Protein AF-A0A7J9LWM5-F1 (afdb_monomer)

Nearest PDB structures (foldseek):
  8v7q-assembly1_C  TM=1.715E-01  e=1.987E+00  Shigella flexneri

Foldseek 3Di:
DDLCQQQFQLVCVVVPDDDPVVVVVQVVQQDLVQQFGDDPPDTPDDDQVRVCVVRVHNQPPPVLLRDDDPDDLLVLVCVLLVHDSVVVVVQWDDDVATKGFLVSLVVSLVVDDDQSVSLSVSQSSCQPPVRDNDVRIGHSSCSVRGCSVVSVPDDDDPPDDPVVVVVVVVVPDD

Organism: Gossypium schwendimanii (NCBI:txid34291)

Sequence (174 aa):
MHFRENFGDVAQLLFVESDDALLKAMVHCWDPTYRCFTFNEVDMVSTIEEYSALLHYDFRYLLRIYWKQNVDFRGPIANLMGLPIDTVKVRLKYKNGPCISWSDIRDAMGKATGDRHLALFAFIVYGLIVFPKALGYVSVELADFLPIEEFLNSEWPSNQSINEWVQNLSTLTY

Secondary structure (DSSP, 8-state):
--HHHHHTTGGGGGGSPP-HHHHHHHHHTEETTTTEEEETTEE----HHHHHHHHT---TTTHHHHS-----THHHHHHHHT--HHHHHHH-EESSSEEEEHHHHHHHHHH--HHHHHHHHHHHHIIIIIS--BTTEEEGGGGGTS-HHHHHTSPPPTT--HHHHHHHHHTT--

Solvent-accessible surface area (backbone atoms only — not comparable to full-atom values): 10491 Å² total; per-residue (Å²): 126,61,68,48,82,72,57,19,48,55,74,56,64,78,72,54,87,77,57,70,67,57,52,56,54,49,61,76,28,52,37,73,88,79,56,32,40,44,60,93,94,44,72,66,68,75,50,72,67,53,51,21,65,74,24,67,33,88,63,89,55,57,67,59,75,79,43,90,72,96,69,79,51,55,60,59,51,12,62,60,50,71,45,58,51,70,63,45,61,72,58,51,43,78,66,98,49,63,24,35,45,51,66,62,50,48,56,31,33,76,74,41,61,71,62,46,24,52,47,45,50,50,51,49,47,44,15,62,68,75,51,45,57,48,97,68,28,26,45,46,69,50,58,82,65,47,60,48,67,64,58,67,70,54,85,74,76,96,80,78,66,72,66,63,58,55,55,65,56,67,71,68,73,127

Structure (mmCIF, N/CA/C/O backbone):
data_AF-A0A7J9LWM5-F1
#
_entry.id   AF-A0A7J9LWM5-F1
#
loop_
_atom_site.group_PDB
_atom_site.id
_atom_site.type_symbol
_atom_site.label_atom_id
_atom_site.label_alt_id
_atom_site.label_comp_id
_atom_site.label_asym_id
_atom_site.label_entity_id
_atom_site.label_seq_id
_atom_site.pdbx_PDB_ins_code
_atom_site.Cartn_x
_atom_site.Cartn_y
_atom_site.Cartn_z
_atom_site.occupancy
_atom_site.B_iso_or_equiv
_atom_site.auth_seq_id
_atom_site.auth_comp_id
_atom_site.auth_asym_id
_atom_site.auth_atom_id
_atom_site.pdbx_PDB_model_num
ATOM 1 N N . MET A 1 1 ? 17.034 12.110 -5.075 1.00 49.38 1 MET A N 1
ATOM 2 C CA . MET A 1 1 ? 15.986 12.509 -4.106 1.00 49.38 1 MET A CA 1
ATOM 3 C C . MET A 1 1 ? 15.977 11.467 -2.995 1.00 49.38 1 MET A C 1
ATOM 5 O O . MET A 1 1 ? 16.119 10.290 -3.308 1.00 49.38 1 MET A O 1
ATOM 9 N N . HIS A 1 2 ? 15.918 11.851 -1.721 1.00 75.94 2 HIS A N 1
ATOM 10 C CA . HIS A 1 2 ? 15.954 10.884 -0.614 1.00 75.94 2 HIS A CA 1
ATOM 11 C C . HIS A 1 2 ? 14.608 10.147 -0.540 1.00 75.94 2 HIS A C 1
ATOM 13 O O . HIS A 1 2 ? 13.563 10.773 -0.678 1.00 75.94 2 HIS A O 1
ATOM 19 N N . PHE A 1 3 ? 14.608 8.827 -0.306 1.00 83.56 3 PHE A N 1
ATOM 20 C CA . PHE A 1 3 ? 13.393 7.995 -0.166 1.00 83.56 3 PHE A CA 1
ATOM 21 C C . PHE A 1 3 ? 12.303 8.667 0.692 1.00 83.56 3 PHE A C 1
ATOM 23 O O . PHE A 1 3 ? 11.134 8.709 0.313 1.00 83.56 3 PHE A O 1
ATOM 30 N N . ARG A 1 4 ? 12.730 9.281 1.800 1.00 87.38 4 ARG A N 1
ATOM 31 C CA . ARG A 1 4 ? 11.893 10.024 2.746 1.00 87.38 4 ARG A CA 1
ATOM 32 C C . ARG A 1 4 ? 11.121 11.191 2.126 1.00 87.38 4 ARG A C 1
ATOM 34 O O . ARG A 1 4 ? 9.993 11.449 2.516 1.00 87.38 4 ARG A O 1
ATOM 41 N N . GLU A 1 5 ? 11.695 11.889 1.153 1.00 85.81 5 GLU A N 1
ATOM 42 C CA . GLU A 1 5 ? 11.041 13.030 0.495 1.00 85.81 5 GLU A CA 1
ATOM 43 C C . GLU A 1 5 ? 9.849 12.576 -0.367 1.00 85.81 5 GLU A C 1
ATOM 45 O O . GLU A 1 5 ? 8.891 13.324 -0.535 1.00 85.81 5 GLU A O 1
ATOM 50 N N . ASN A 1 6 ? 9.888 11.342 -0.884 1.00 85.06 6 ASN A N 1
ATOM 51 C CA . ASN A 1 6 ? 8.855 10.788 -1.768 1.00 85.06 6 ASN A CA 1
ATOM 52 C C . ASN A 1 6 ? 7.817 9.931 -1.048 1.00 85.06 6 ASN A C 1
ATOM 54 O O . ASN A 1 6 ? 6.677 9.840 -1.501 1.00 85.06 6 ASN A O 1
ATOM 58 N N . PHE A 1 7 ? 8.224 9.279 0.040 1.00 87.81 7 PHE A N 1
ATOM 59 C CA . PHE A 1 7 ? 7.436 8.246 0.714 1.00 87.81 7 PHE A CA 1
ATOM 60 C C . PHE A 1 7 ? 7.361 8.447 2.233 1.00 87.81 7 PHE A C 1
ATOM 62 O O . PHE A 1 7 ? 6.909 7.559 2.951 1.00 87.81 7 PHE A O 1
ATOM 69 N N . GLY A 1 8 ? 7.833 9.588 2.738 1.00 90.75 8 GLY A N 1
ATOM 70 C CA . GLY A 1 8 ? 7.855 9.877 4.165 1.00 90.75 8 GLY A CA 1
ATOM 71 C C . GLY A 1 8 ? 8.689 8.886 4.974 1.00 90.75 8 GLY A C 1
ATOM 72 O O . GLY A 1 8 ? 9.578 8.190 4.477 1.00 90.75 8 GLY A O 1
ATOM 73 N N . ASP A 1 9 ? 8.346 8.784 6.248 1.00 92.38 9 ASP A N 1
ATOM 74 C CA . ASP A 1 9 ? 8.942 7.873 7.217 1.00 92.38 9 ASP A CA 1
ATOM 75 C C . ASP A 1 9 ? 8.301 6.475 7.188 1.00 92.38 9 ASP A C 1
ATOM 77 O O . ASP A 1 9 ? 8.388 5.728 8.157 1.00 92.38 9 ASP A O 1
ATOM 81 N N . VAL A 1 10 ? 7.702 6.062 6.063 1.00 90.44 10 VAL A N 1
ATOM 82 C CA . VAL A 1 10 ? 7.017 4.761 5.944 1.00 90.44 10 VAL A CA 1
ATOM 83 C C . VAL A 1 10 ? 7.928 3.565 6.249 1.00 90.44 10 VAL A C 1
ATOM 85 O O . VAL A 1 10 ? 7.471 2.558 6.783 1.00 90.44 10 VAL A O 1
ATOM 88 N N . ALA A 1 11 ? 9.234 3.679 5.986 1.00 90.25 11 ALA A N 1
ATOM 89 C CA . ALA A 1 11 ? 10.208 2.645 6.338 1.00 90.25 11 ALA A CA 1
ATOM 90 C C . ALA A 1 11 ? 10.355 2.458 7.860 1.00 90.25 11 ALA A C 1
ATOM 92 O O . ALA A 1 11 ? 10.684 1.361 8.304 1.00 90.25 11 ALA A O 1
ATOM 93 N N . GLN A 1 12 ? 10.079 3.498 8.659 1.00 90.44 12 GLN A N 1
ATOM 94 C CA . GLN A 1 12 ? 10.170 3.436 10.120 1.00 90.44 12 GLN A CA 1
ATOM 95 C C . GLN A 1 12 ? 9.136 2.484 10.727 1.00 90.44 12 GLN A C 1
ATOM 97 O O . GLN A 1 12 ? 9.378 1.916 11.789 1.00 90.44 12 GLN A O 1
ATOM 102 N N . LEU A 1 13 ? 8.025 2.230 10.021 1.00 88.00 13 LEU A N 1
ATOM 103 C CA . LEU A 1 13 ? 7.002 1.273 10.449 1.00 88.00 13 LEU A CA 1
ATOM 104 C C . LEU A 1 13 ? 7.546 -0.153 10.608 1.00 88.00 13 LEU A C 1
ATOM 106 O O . LEU A 1 13 ? 6.990 -0.926 11.380 1.00 88.00 13 LEU A O 1
ATOM 110 N N . LEU A 1 14 ? 8.631 -0.505 9.909 1.00 87.31 14 LEU A N 1
ATOM 111 C CA . LEU A 1 14 ? 9.254 -1.827 10.021 1.00 87.31 14 LEU A CA 1
ATOM 112 C C . LEU A 1 14 ? 10.031 -2.027 11.326 1.00 87.31 14 LEU A C 1
ATOM 114 O O . LEU A 1 14 ? 10.333 -3.164 11.675 1.00 87.31 14 LEU A O 1
ATOM 118 N N . PHE A 1 15 ? 10.364 -0.942 12.027 1.00 86.88 15 PHE A N 1
ATOM 119 C CA . PHE A 1 15 ? 11.093 -0.979 13.296 1.00 86.88 15 PHE A CA 1
ATOM 120 C C . PHE A 1 15 ? 10.173 -0.815 14.510 1.00 86.88 15 PHE A C 1
ATOM 122 O O . PHE A 1 15 ? 10.652 -0.800 15.641 1.00 86.88 15 PHE A O 1
ATOM 129 N N . VAL A 1 16 ? 8.861 -0.684 14.294 1.00 85.12 16 VAL A N 1
ATOM 130 C CA . VAL A 1 16 ? 7.884 -0.657 15.383 1.00 85.12 16 VAL A CA 1
ATOM 131 C C . VAL A 1 16 ? 7.788 -2.059 15.970 1.00 85.12 16 VAL A C 1
ATOM 133 O O . VAL A 1 16 ? 7.444 -3.010 15.268 1.00 85.12 16 VAL A O 1
ATOM 136 N N . GLU A 1 17 ? 8.089 -2.185 17.261 1.00 85.44 17 GLU A N 1
ATOM 137 C CA . GLU A 1 17 ? 7.918 -3.445 17.977 1.00 85.44 17 GLU A CA 1
ATOM 138 C C . GLU A 1 17 ? 6.447 -3.870 17.924 1.00 85.44 17 GLU A C 1
ATOM 140 O O . GLU A 1 17 ? 5.551 -3.142 18.356 1.00 85.44 17 GLU A O 1
ATOM 145 N N . SER A 1 18 ? 6.193 -5.052 17.364 1.00 79.38 18 SER A N 1
ATOM 146 C CA . SER A 1 18 ? 4.850 -5.606 17.268 1.00 79.38 18 SER A CA 1
ATOM 147 C C . SER A 1 18 ? 4.591 -6.604 18.386 1.00 79.38 18 SER A C 1
ATOM 149 O O . SER A 1 18 ? 5.349 -7.558 18.561 1.00 79.38 18 SER A O 1
ATOM 151 N N . ASP A 1 19 ? 3.470 -6.442 19.083 1.00 86.38 19 ASP A N 1
ATOM 152 C CA . ASP A 1 19 ? 2.945 -7.472 19.974 1.00 86.38 19 ASP A CA 1
ATOM 153 C C . ASP A 1 19 ? 2.059 -8.439 19.167 1.00 86.38 19 ASP A C 1
ATOM 155 O O . ASP A 1 19 ? 1.015 -8.063 18.627 1.00 86.38 19 ASP A O 1
ATOM 159 N N . ASP A 1 20 ? 2.478 -9.702 19.081 1.00 80.81 20 ASP A N 1
ATOM 160 C CA . ASP A 1 20 ? 1.765 -10.755 18.350 1.00 80.81 20 ASP A CA 1
ATOM 161 C C . ASP A 1 20 ? 0.327 -10.971 18.842 1.00 80.81 20 ASP A C 1
ATOM 163 O O . ASP A 1 20 ? -0.561 -11.316 18.054 1.00 80.81 20 ASP A O 1
ATOM 167 N N . ALA A 1 21 ? 0.088 -10.832 20.148 1.00 83.75 21 ALA A N 1
ATOM 168 C CA . ALA A 1 21 ? -1.235 -10.988 20.734 1.00 83.75 21 ALA A CA 1
ATOM 169 C C . ALA A 1 21 ? -2.128 -9.804 20.347 1.00 83.75 21 ALA A C 1
ATOM 171 O O . ALA A 1 21 ? -3.280 -10.014 19.955 1.00 83.75 21 ALA A O 1
ATOM 172 N N . LEU A 1 22 ? -1.578 -8.587 20.371 1.00 81.50 22 LEU A N 1
ATOM 173 C CA . LEU A 1 22 ? -2.263 -7.384 19.904 1.00 81.50 22 LEU A CA 1
ATOM 174 C C . LEU A 1 22 ? -2.601 -7.475 18.413 1.00 81.50 22 LEU A C 1
ATOM 176 O O . LEU A 1 22 ? -3.751 -7.255 18.044 1.00 81.50 22 LEU A O 1
ATOM 180 N N . LEU A 1 23 ? -1.649 -7.863 17.559 1.00 80.06 23 LEU A N 1
ATOM 181 C CA . LEU A 1 23 ? -1.893 -8.013 16.121 1.00 80.06 23 LEU A CA 1
ATOM 182 C C . LEU A 1 23 ? -3.000 -9.035 15.837 1.00 80.06 23 LEU A C 1
ATOM 184 O O . LEU A 1 23 ? -3.894 -8.772 15.032 1.00 80.06 23 LEU A O 1
ATOM 188 N N . LYS A 1 24 ? -2.991 -10.184 16.525 1.00 79.19 24 LYS A N 1
ATOM 189 C CA . LYS A 1 24 ? -4.062 -11.188 16.407 1.00 79.19 24 LYS A CA 1
ATOM 190 C C . LYS A 1 24 ? -5.416 -10.624 16.831 1.00 79.19 24 LYS A C 1
ATOM 192 O O . LYS A 1 24 ? -6.403 -10.861 16.139 1.00 79.19 24 LYS A O 1
ATOM 197 N N . ALA A 1 25 ? -5.465 -9.869 17.928 1.00 81.62 25 ALA A N 1
ATOM 198 C CA . ALA A 1 25 ? -6.691 -9.217 18.376 1.00 81.62 25 ALA A CA 1
ATOM 199 C C . ALA A 1 25 ? -7.190 -8.189 17.348 1.00 81.62 25 ALA A C 1
ATOM 201 O O . ALA A 1 25 ? -8.364 -8.210 16.986 1.00 81.62 25 ALA A O 1
ATOM 202 N N . MET A 1 26 ? -6.298 -7.356 16.805 1.00 78.25 26 MET A N 1
ATOM 203 C CA . MET A 1 26 ? -6.640 -6.358 15.789 1.00 78.25 26 MET A CA 1
ATOM 204 C C . MET A 1 26 ? -7.199 -6.993 14.514 1.00 78.25 26 MET A C 1
ATOM 206 O O . MET A 1 26 ? -8.168 -6.484 13.959 1.00 78.25 26 MET A O 1
ATOM 210 N N . VAL A 1 27 ? -6.667 -8.137 14.069 1.00 79.31 27 VAL A N 1
ATOM 211 C CA . VAL A 1 27 ? -7.199 -8.857 12.895 1.00 79.31 27 VAL A CA 1
ATOM 212 C C . VAL A 1 27 ? -8.673 -9.241 13.072 1.00 79.31 27 VAL A C 1
ATOM 214 O O . VAL A 1 27 ? -9.424 -9.199 12.100 1.00 79.31 27 VAL A O 1
ATOM 217 N N . HIS A 1 28 ? -9.118 -9.567 14.290 1.00 80.19 28 HIS A N 1
ATOM 218 C CA . HIS A 1 28 ? -10.534 -9.849 14.560 1.00 80.19 28 HIS A CA 1
ATOM 219 C C . HIS A 1 28 ? -11.431 -8.609 14.479 1.00 80.19 28 HIS A C 1
ATOM 221 O O . HIS A 1 28 ? -12.632 -8.747 14.259 1.00 80.19 28 HIS A O 1
ATOM 227 N N . CYS A 1 29 ? -10.856 -7.418 14.633 1.00 82.94 29 CYS A N 1
ATOM 228 C CA . CYS A 1 29 ? -11.553 -6.139 14.552 1.00 82.94 29 CYS A CA 1
ATOM 229 C C . CYS A 1 29 ? -11.510 -5.520 13.146 1.00 82.94 29 CYS A C 1
ATOM 231 O O . CYS A 1 29 ? -12.034 -4.427 12.960 1.00 82.94 29 CYS A O 1
ATOM 233 N N . TRP A 1 30 ? -10.872 -6.163 12.161 1.00 83.38 30 TRP A N 1
ATOM 234 C CA . TRP A 1 30 ? -10.781 -5.642 10.796 1.00 83.38 30 TRP A CA 1
ATOM 235 C C . TRP A 1 30 ? -12.125 -5.732 10.061 1.00 83.38 30 TRP A C 1
ATOM 237 O O . TRP A 1 30 ? -12.612 -6.833 9.789 1.00 83.38 30 TRP A O 1
ATOM 247 N N . ASP A 1 31 ? -12.682 -4.587 9.661 1.00 81.75 31 ASP A N 1
ATOM 248 C CA . ASP A 1 31 ? -13.831 -4.507 8.761 1.00 81.75 31 ASP A CA 1
ATOM 249 C C . ASP A 1 31 ? -13.353 -4.309 7.306 1.00 81.75 31 ASP A C 1
ATOM 251 O O . ASP A 1 31 ? -12.898 -3.224 6.922 1.00 81.75 31 ASP A O 1
ATOM 255 N N . PRO A 1 32 ? -13.472 -5.333 6.439 1.00 74.19 32 PRO A N 1
ATOM 256 C CA . PRO A 1 32 ? -13.034 -5.245 5.048 1.00 74.19 32 PRO A CA 1
ATOM 257 C C . PRO A 1 32 ? -13.913 -4.335 4.176 1.00 74.19 32 PRO A C 1
ATOM 259 O O . PRO A 1 32 ? -13.507 -4.003 3.059 1.00 74.19 32 PRO A O 1
ATOM 262 N N . THR A 1 33 ? -15.111 -3.967 4.635 1.00 77.12 33 THR A N 1
ATOM 263 C CA . THR A 1 33 ? -16.036 -3.066 3.933 1.00 77.12 33 THR A CA 1
ATOM 264 C C . THR A 1 33 ? -15.535 -1.634 4.022 1.00 77.12 33 THR A C 1
ATOM 266 O O . THR A 1 33 ? -15.431 -0.955 3.000 1.00 77.12 33 THR A O 1
ATOM 269 N N . TYR A 1 34 ? -15.174 -1.207 5.234 1.00 75.94 34 TYR A N 1
ATOM 270 C CA . TYR A 1 34 ? -14.671 0.139 5.511 1.00 75.94 34 TYR A CA 1
ATOM 271 C C . TYR A 1 34 ? -13.145 0.247 5.408 1.00 75.94 34 TYR A C 1
ATOM 273 O O . TYR A 1 34 ? -12.620 1.355 5.356 1.00 75.94 34 TYR A O 1
ATOM 281 N N . ARG A 1 35 ? -12.441 -0.892 5.295 1.00 75.31 35 ARG A N 1
ATOM 282 C CA . ARG A 1 35 ? -10.971 -0.980 5.250 1.00 75.31 35 ARG A CA 1
ATOM 283 C C . ARG A 1 35 ? -10.333 -0.360 6.500 1.00 75.31 35 ARG A C 1
ATOM 285 O O . ARG A 1 35 ? -9.354 0.377 6.401 1.00 75.31 35 ARG A O 1
ATOM 292 N N . CYS A 1 36 ? -10.899 -0.656 7.667 1.00 80.06 36 CYS A N 1
ATOM 293 C CA . CYS A 1 36 ? -10.445 -0.121 8.945 1.00 80.06 36 CYS A CA 1
ATOM 294 C C . CYS A 1 36 ? -10.693 -1.094 10.098 1.00 80.06 36 CYS A C 1
ATOM 296 O O . CYS A 1 36 ? -11.354 -2.119 9.933 1.00 80.06 36 CYS A O 1
ATOM 298 N N . PHE A 1 37 ? -10.150 -0.782 11.273 1.00 83.38 37 PHE A N 1
ATOM 299 C CA . PHE A 1 37 ? -10.459 -1.519 12.494 1.00 83.38 37 PHE A CA 1
ATOM 300 C C . PHE A 1 37 ? -11.678 -0.905 13.178 1.00 83.38 37 PHE A C 1
ATOM 302 O O . PHE A 1 37 ? -11.722 0.307 13.368 1.00 83.38 37 PHE A O 1
ATOM 309 N N . THR A 1 38 ? -12.636 -1.732 13.581 1.00 85.00 38 THR A N 1
ATOM 310 C CA . THR A 1 38 ? -13.863 -1.302 14.259 1.00 85.00 38 THR A CA 1
ATOM 311 C C . THR A 1 38 ? -13.996 -1.970 15.625 1.00 85.00 38 THR A C 1
ATOM 313 O O . THR A 1 38 ? -13.846 -3.188 15.745 1.00 85.00 38 THR A O 1
ATOM 316 N N . PHE A 1 39 ? -14.333 -1.184 16.645 1.00 84.75 39 PHE A N 1
ATOM 317 C CA . PHE A 1 39 ? -14.652 -1.628 17.999 1.00 84.75 39 PHE A CA 1
ATOM 318 C C . PHE A 1 39 ? -16.076 -1.195 18.342 1.00 84.75 39 PHE A C 1
ATOM 320 O O . PHE A 1 39 ? -16.323 -0.039 18.688 1.00 84.75 39 PHE A O 1
ATOM 327 N N . ASN A 1 40 ? -17.017 -2.137 18.272 1.00 84.88 40 ASN A N 1
ATOM 328 C CA . ASN A 1 40 ? -18.451 -1.868 18.399 1.00 84.88 40 ASN A CA 1
ATOM 329 C C . ASN A 1 40 ? -18.916 -0.812 17.378 1.00 84.88 40 ASN A C 1
ATOM 331 O O . ASN A 1 40 ? -19.009 -1.115 16.194 1.00 84.88 40 ASN A O 1
ATOM 335 N N . GLU A 1 41 ? -19.196 0.409 17.834 1.00 84.88 41 GLU A N 1
ATOM 336 C CA . GLU A 1 41 ? -19.695 1.525 17.020 1.00 84.88 41 GLU A CA 1
ATOM 337 C C . GLU A 1 41 ? -18.599 2.545 16.661 1.00 84.88 41 GLU A C 1
ATOM 339 O O . GLU A 1 41 ? -18.897 3.571 16.058 1.00 84.88 41 GLU A O 1
ATOM 344 N N . VAL A 1 42 ? -17.341 2.292 17.042 1.00 84.00 42 VAL A N 1
ATOM 345 C CA . VAL A 1 42 ? -16.208 3.200 16.806 1.00 84.00 42 VAL A CA 1
ATOM 346 C C . VAL A 1 42 ? -15.265 2.598 15.772 1.00 84.00 42 VAL A C 1
ATOM 348 O O . VAL A 1 42 ? -14.816 1.463 15.935 1.00 84.00 42 VAL A O 1
ATOM 351 N N . ASP A 1 43 ? -14.926 3.357 14.734 1.00 85.44 43 ASP A N 1
ATOM 352 C CA . ASP A 1 43 ? -13.839 3.022 13.818 1.00 85.44 43 ASP A CA 1
ATOM 353 C C . ASP A 1 43 ? -12.513 3.669 14.258 1.00 85.44 43 ASP A C 1
ATOM 355 O O . ASP A 1 43 ? -12.487 4.721 14.893 1.00 85.44 43 ASP A O 1
ATOM 359 N N . MET A 1 44 ? -11.398 3.007 13.950 1.00 83.38 44 MET A N 1
ATOM 360 C CA . MET A 1 44 ? -10.041 3.524 14.145 1.00 83.38 44 MET A CA 1
ATOM 361 C C . MET A 1 44 ? -9.418 3.935 12.808 1.00 83.38 44 MET A C 1
ATOM 363 O O . MET A 1 44 ? -8.260 3.610 12.533 1.00 83.38 44 MET A O 1
ATOM 367 N N . VAL A 1 45 ? -10.187 4.584 11.929 1.00 81.56 45 VAL A N 1
ATOM 368 C CA . VAL A 1 45 ? -9.614 5.182 10.719 1.00 81.56 45 VAL A CA 1
ATOM 369 C C . VAL A 1 45 ? -8.813 6.404 11.137 1.00 81.56 45 VAL A C 1
ATOM 371 O O . VAL A 1 45 ? -9.379 7.384 11.615 1.00 81.56 45 VAL A O 1
ATOM 374 N N . SER A 1 46 ? -7.497 6.370 10.927 1.00 82.50 46 SER A N 1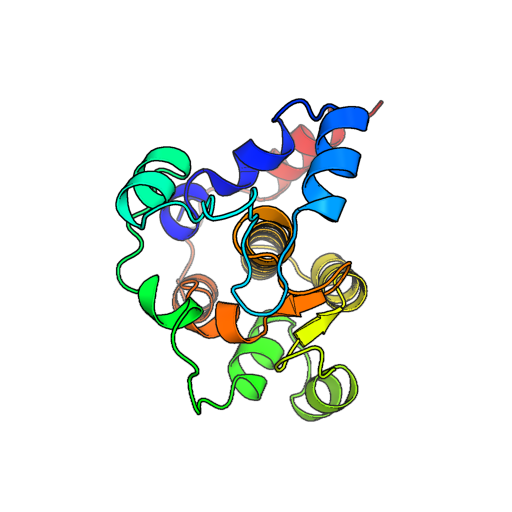
ATOM 375 C CA . SER A 1 46 ? -6.694 7.573 11.115 1.00 82.50 46 SER A CA 1
ATOM 376 C C . SER A 1 46 ? -7.106 8.656 10.120 1.00 82.50 46 SER A C 1
ATOM 378 O O . SER A 1 46 ? -7.355 8.389 8.938 1.00 82.50 46 SER A O 1
ATOM 380 N N . THR A 1 47 ? -7.155 9.896 10.590 1.00 83.00 47 THR A N 1
ATOM 381 C CA . THR A 1 47 ? -7.411 11.053 9.729 1.00 83.00 47 THR A CA 1
ATOM 382 C C . THR A 1 47 ? -6.222 11.317 8.801 1.00 83.00 47 THR A C 1
ATOM 384 O O . THR A 1 47 ? -5.121 10.788 8.977 1.00 83.00 47 THR A O 1
ATOM 387 N N . ILE A 1 48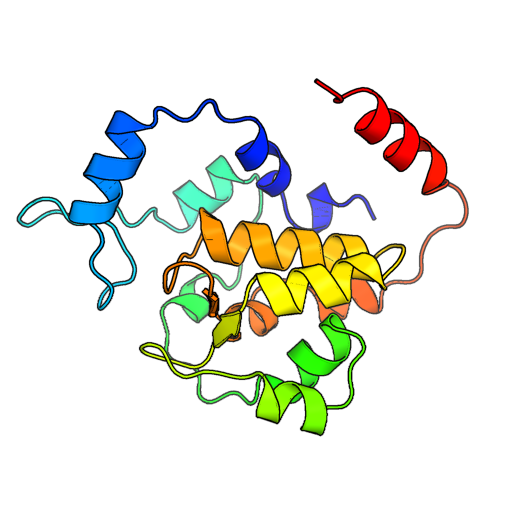 ? -6.423 12.151 7.779 1.00 81.06 48 ILE A N 1
ATOM 388 C CA . ILE A 1 48 ? -5.345 12.531 6.852 1.00 81.06 48 ILE A CA 1
ATOM 389 C C . ILE A 1 48 ? -4.234 13.256 7.613 1.00 81.06 48 ILE A C 1
ATOM 391 O O . ILE A 1 48 ? -3.053 13.035 7.349 1.00 81.06 48 ILE A O 1
ATOM 395 N N . GLU A 1 49 ? -4.611 14.090 8.575 1.00 84.88 49 GLU A N 1
ATOM 396 C CA . GLU A 1 49 ? -3.712 14.838 9.441 1.00 84.88 49 GLU A CA 1
ATOM 397 C C . GLU A 1 49 ? -2.886 13.895 10.321 1.00 84.88 49 GLU A C 1
ATOM 399 O O . GLU A 1 49 ? -1.675 14.074 10.437 1.00 84.88 49 GLU A O 1
ATOM 404 N N . GLU A 1 50 ? -3.508 12.854 10.880 1.00 88.50 50 GLU A N 1
ATOM 405 C CA . GLU A 1 50 ? -2.820 11.836 11.680 1.00 88.50 50 GLU A CA 1
ATOM 406 C C . GLU A 1 50 ? -1.842 11.013 10.842 1.00 88.50 50 GLU A C 1
ATOM 408 O O . GLU A 1 50 ? -0.691 10.851 11.245 1.00 88.50 50 GLU A O 1
ATOM 413 N N . TYR A 1 51 ? -2.243 10.552 9.651 1.00 86.44 51 TYR A N 1
ATOM 414 C CA . TYR A 1 51 ? -1.318 9.877 8.734 1.00 86.44 51 TYR A CA 1
ATOM 415 C C . TYR A 1 51 ? -0.151 10.787 8.347 1.00 86.44 51 TYR A C 1
ATOM 417 O O . TYR A 1 51 ? 0.998 10.342 8.333 1.00 86.44 51 TYR A O 1
ATOM 425 N N . SER A 1 52 ? -0.431 12.058 8.051 1.00 86.88 52 SER A N 1
ATOM 426 C CA . SER A 1 52 ? 0.595 13.024 7.649 1.00 86.88 52 SER A CA 1
ATOM 427 C C . SER A 1 52 ? 1.588 13.299 8.774 1.00 86.88 52 SER A C 1
ATOM 429 O O . SER A 1 52 ? 2.791 13.364 8.527 1.00 86.88 52 SER A O 1
ATOM 431 N N . ALA A 1 53 ? 1.098 13.411 10.011 1.00 89.69 53 ALA A N 1
ATOM 432 C CA . ALA A 1 53 ? 1.928 13.567 11.198 1.00 89.69 53 ALA A CA 1
ATOM 433 C C . ALA A 1 53 ? 2.759 12.307 11.485 1.00 89.69 53 ALA A C 1
ATOM 435 O O . ALA A 1 53 ? 3.952 12.418 11.750 1.00 89.69 53 ALA A O 1
ATOM 436 N N . LEU A 1 54 ? 2.157 11.117 11.388 1.00 89.56 54 LEU A N 1
ATOM 437 C CA . LEU A 1 54 ? 2.830 9.840 11.640 1.00 89.56 54 LEU A CA 1
ATOM 438 C C . LEU A 1 54 ? 3.949 9.563 10.631 1.00 89.56 54 LEU A C 1
ATOM 440 O O . LEU A 1 54 ? 5.027 9.106 11.001 1.00 89.56 54 LEU A O 1
ATOM 444 N N . LEU A 1 55 ? 3.680 9.810 9.349 1.00 90.44 55 LEU A N 1
ATOM 445 C CA . LEU A 1 55 ? 4.580 9.457 8.252 1.00 90.44 55 LEU A CA 1
ATOM 446 C C . LEU A 1 55 ? 5.442 10.634 7.794 1.00 90.44 55 LEU A C 1
ATOM 448 O O . LEU A 1 55 ? 6.221 10.466 6.861 1.00 90.44 55 LEU A O 1
ATOM 452 N N . HIS A 1 56 ? 5.314 11.809 8.417 1.00 90.19 56 HIS A N 1
ATOM 453 C CA . HIS A 1 56 ? 5.950 13.058 7.981 1.00 90.19 56 HIS A CA 1
ATOM 454 C C . HIS A 1 56 ? 5.826 13.275 6.465 1.00 90.19 56 HIS A C 1
ATOM 456 O O . HIS A 1 56 ? 6.800 13.589 5.777 1.00 90.19 56 HIS A O 1
ATOM 462 N N . TYR A 1 57 ? 4.620 13.062 5.939 1.00 86.12 57 TYR A N 1
ATOM 463 C CA . TYR A 1 57 ? 4.341 13.111 4.510 1.00 86.12 57 TYR A CA 1
ATOM 464 C C . TYR A 1 57 ? 3.018 13.819 4.245 1.00 86.12 57 TYR A C 1
ATOM 466 O O . TYR A 1 57 ? 1.991 13.451 4.804 1.00 86.12 57 TYR A O 1
ATOM 474 N N . ASP A 1 58 ? 3.039 14.826 3.375 1.00 81.94 58 ASP A N 1
ATOM 475 C CA . ASP A 1 58 ? 1.832 15.558 2.998 1.00 81.94 58 ASP A CA 1
ATOM 476 C C . ASP A 1 58 ? 1.018 14.758 1.979 1.00 81.94 58 ASP A C 1
ATOM 478 O O . ASP A 1 58 ? 1.300 14.730 0.774 1.00 81.94 58 ASP A O 1
ATOM 482 N N . PHE A 1 59 ? -0.028 14.105 2.473 1.00 75.19 59 PHE A N 1
ATOM 483 C CA . PHE A 1 59 ? -0.922 13.317 1.648 1.00 75.19 59 PHE A CA 1
ATOM 484 C C . PHE A 1 59 ? -1.968 14.174 0.933 1.00 75.19 59 PHE A C 1
ATOM 486 O O . PHE A 1 59 ? -3.172 14.074 1.181 1.00 75.19 59 PHE A O 1
ATOM 493 N N . ARG A 1 60 ? -1.512 14.943 -0.058 1.00 68.50 60 ARG A N 1
ATOM 494 C CA . ARG A 1 60 ? -2.346 15.846 -0.875 1.00 68.50 60 ARG A CA 1
ATOM 495 C C . ARG A 1 60 ? -3.553 15.177 -1.543 1.00 68.50 60 ARG A C 1
ATOM 497 O O . ARG A 1 60 ? -4.521 15.852 -1.887 1.00 68.50 60 ARG A O 1
ATOM 504 N N . TYR A 1 61 ? -3.514 13.856 -1.728 1.00 65.81 61 TYR A N 1
ATOM 505 C CA . TYR A 1 61 ? -4.554 13.099 -2.421 1.00 65.81 61 TYR A CA 1
ATOM 506 C C . TYR A 1 61 ? -5.086 11.887 -1.639 1.00 65.81 61 TYR A C 1
ATOM 508 O O . TYR A 1 61 ? -5.701 11.028 -2.254 1.00 65.81 61 TYR A O 1
ATOM 516 N N . LEU A 1 62 ? -4.912 11.784 -0.313 1.00 65.88 62 LEU A N 1
ATOM 517 C CA . LEU A 1 62 ? -5.278 10.568 0.454 1.00 65.88 62 LEU A CA 1
ATOM 518 C C . LEU A 1 62 ? -6.742 10.136 0.302 1.00 65.88 62 LEU A C 1
ATOM 520 O O . LEU A 1 62 ? -7.041 8.947 0.210 1.00 65.88 62 LEU A O 1
ATOM 524 N N . LEU A 1 63 ? -7.650 11.104 0.162 1.00 62.56 63 LEU A N 1
ATOM 525 C CA . LEU A 1 63 ? -9.072 10.868 -0.110 1.00 62.56 63 LEU A CA 1
ATOM 526 C C . LEU A 1 63 ? -9.314 9.944 -1.319 1.00 62.56 63 LEU A C 1
ATOM 528 O O . LEU A 1 63 ? -10.297 9.206 -1.360 1.00 62.56 63 LEU A O 1
ATOM 532 N N . ARG A 1 64 ? -8.390 9.919 -2.284 1.00 66.62 64 ARG A N 1
ATOM 533 C CA . ARG A 1 64 ? -8.438 9.052 -3.466 1.00 66.62 64 ARG A CA 1
ATOM 534 C C . ARG A 1 64 ? -8.385 7.556 -3.163 1.00 66.62 64 ARG A C 1
ATOM 536 O O . ARG A 1 64 ? -8.803 6.790 -4.024 1.00 66.62 64 ARG A O 1
ATOM 543 N N . ILE A 1 65 ? -7.884 7.147 -1.995 1.00 63.31 65 ILE A N 1
ATOM 544 C CA . ILE A 1 65 ? -7.826 5.738 -1.565 1.00 63.31 65 ILE A CA 1
ATOM 545 C C . ILE A 1 65 ? -9.197 5.262 -1.071 1.00 63.31 65 ILE A C 1
ATOM 547 O O . ILE A 1 65 ? -9.567 4.100 -1.263 1.00 63.31 65 ILE A O 1
ATOM 551 N N . TYR A 1 66 ? -9.953 6.168 -0.449 1.00 63.09 66 TYR A N 1
ATOM 552 C CA . TYR A 1 66 ? -11.283 5.895 0.093 1.00 63.09 66 TYR A CA 1
ATOM 553 C C . TYR A 1 66 ? -12.391 6.092 -0.948 1.00 63.09 66 TYR A C 1
ATOM 555 O O . TYR A 1 66 ? -13.449 5.470 -0.852 1.00 63.09 66 TYR A O 1
ATOM 563 N N . TRP A 1 67 ? -12.144 6.889 -1.992 1.00 64.50 67 TRP A N 1
ATOM 564 C CA . TRP A 1 67 ? -13.038 6.971 -3.143 1.00 64.50 67 TRP A CA 1
ATOM 565 C C . TRP A 1 67 ? -12.739 5.897 -4.184 1.00 64.50 67 TRP A C 1
ATOM 567 O O . TRP A 1 67 ? -11.632 5.782 -4.702 1.00 64.50 67 TRP A O 1
ATOM 577 N N . LYS A 1 68 ? -13.778 5.151 -4.571 1.00 61.88 68 LYS A N 1
ATOM 578 C CA . LYS A 1 68 ? -13.698 4.220 -5.696 1.00 61.88 68 LYS A CA 1
ATOM 579 C C . LYS A 1 68 ? -13.418 4.994 -6.982 1.00 61.88 68 LYS A C 1
ATOM 581 O O . LYS A 1 68 ? -14.294 5.685 -7.501 1.00 61.88 68 LYS A O 1
ATOM 586 N N . GLN A 1 69 ? -12.215 4.831 -7.512 1.00 65.38 69 GLN A N 1
ATOM 587 C CA . GLN A 1 69 ? -11.841 5.397 -8.798 1.00 65.38 69 GLN A CA 1
ATOM 588 C C . GLN A 1 69 ? -12.132 4.422 -9.933 1.00 65.38 69 GLN A C 1
ATOM 590 O O . GLN A 1 69 ? -11.963 3.211 -9.802 1.00 65.38 69 GLN A O 1
ATOM 595 N N . ASN A 1 70 ? -12.564 4.967 -11.067 1.00 66.69 70 ASN A N 1
ATOM 596 C CA . ASN A 1 70 ? -12.762 4.215 -12.302 1.00 66.69 70 ASN A CA 1
ATOM 597 C C . ASN A 1 70 ? -11.556 4.423 -13.235 1.00 66.69 70 ASN A C 1
ATOM 599 O O . ASN A 1 70 ? -11.717 4.801 -14.393 1.00 66.69 70 ASN A O 1
ATOM 603 N N . VAL A 1 71 ? -10.347 4.269 -12.683 1.00 72.06 71 VAL A N 1
ATOM 604 C CA . VAL A 1 71 ? -9.073 4.456 -13.392 1.00 72.06 71 VAL A CA 1
ATOM 605 C C . VAL A 1 71 ? -8.486 3.097 -13.766 1.00 72.06 71 VAL A C 1
ATOM 607 O O . VAL A 1 71 ? -8.703 2.088 -13.093 1.00 72.06 71 VAL A O 1
ATOM 610 N N . ASP A 1 72 ? -7.774 3.056 -14.889 1.00 82.88 72 ASP A N 1
ATOM 611 C CA . ASP A 1 72 ? -7.058 1.868 -15.328 1.00 82.88 72 ASP A CA 1
ATOM 612 C C . ASP A 1 72 ? -5.645 1.803 -14.728 1.00 82.88 72 ASP A C 1
ATOM 614 O O . ASP A 1 72 ? -4.682 2.312 -15.296 1.00 82.88 72 ASP A O 1
ATOM 618 N N . PHE A 1 73 ? -5.511 1.090 -13.612 1.00 82.62 73 PHE A N 1
ATOM 619 C CA . PHE A 1 73 ? -4.238 0.910 -12.902 1.00 82.62 73 PHE A CA 1
ATOM 620 C C . PHE A 1 73 ? -3.265 -0.069 -13.589 1.00 82.62 73 PHE A C 1
ATOM 622 O O . PHE A 1 73 ? -2.163 -0.302 -13.092 1.00 82.62 73 PHE A O 1
ATOM 629 N N . ARG A 1 74 ? -3.638 -0.698 -14.716 1.00 89.25 74 ARG A N 1
ATOM 630 C CA . ARG A 1 74 ? -2.805 -1.735 -15.356 1.00 89.25 74 ARG A CA 1
ATOM 631 C C . ARG A 1 74 ? -1.481 -1.178 -15.879 1.00 89.25 74 ARG A C 1
ATOM 633 O O . ARG A 1 74 ? -0.465 -1.852 -15.742 1.00 89.25 74 ARG A O 1
ATOM 640 N N . GLY A 1 75 ? -1.496 0.023 -16.459 1.00 89.25 75 GLY A N 1
ATOM 641 C CA . GLY A 1 75 ? -0.300 0.713 -16.958 1.00 89.25 75 GLY A CA 1
ATOM 642 C C . GLY A 1 75 ? 0.676 1.089 -15.835 1.00 89.25 75 GLY A C 1
ATOM 643 O O . GLY A 1 75 ? 1.812 0.611 -15.864 1.00 89.25 75 GLY A O 1
ATOM 644 N N . PRO A 1 76 ? 0.231 1.844 -14.812 1.00 88.56 76 PRO A N 1
ATOM 645 C CA . PRO A 1 76 ? 1.069 2.208 -13.669 1.00 88.56 76 PRO A CA 1
ATOM 646 C C . PRO A 1 76 ? 1.684 0.998 -12.955 1.00 88.56 76 PRO A C 1
ATOM 648 O O . PRO A 1 76 ? 2.887 0.970 -12.696 1.00 88.56 76 PRO A O 1
ATOM 651 N N . ILE A 1 77 ? 0.898 -0.059 -12.709 1.00 92.31 77 ILE A N 1
ATOM 652 C CA . ILE A 1 77 ? 1.404 -1.286 -12.072 1.00 92.31 77 ILE A CA 1
ATOM 653 C C . ILE A 1 77 ? 2.411 -2.013 -12.970 1.00 92.31 77 ILE A C 1
ATOM 655 O O . ILE A 1 77 ? 3.426 -2.502 -12.480 1.00 92.31 77 ILE A O 1
ATOM 659 N N . ALA A 1 78 ? 2.166 -2.077 -14.280 1.00 92.81 78 ALA A N 1
ATOM 660 C CA . ALA A 1 78 ? 3.109 -2.657 -15.235 1.00 92.81 78 ALA A CA 1
ATOM 661 C C . ALA A 1 78 ? 4.449 -1.912 -15.245 1.00 92.81 78 ALA A C 1
ATOM 663 O O . ALA A 1 78 ? 5.498 -2.554 -15.169 1.00 92.81 78 ALA A O 1
ATOM 664 N N . ASN A 1 79 ? 4.417 -0.578 -15.251 1.00 91.81 79 ASN A N 1
ATOM 665 C CA . ASN A 1 79 ? 5.616 0.253 -15.182 1.00 91.81 79 ASN A CA 1
ATOM 666 C C . ASN A 1 79 ? 6.381 0.050 -13.861 1.00 91.81 79 ASN A C 1
ATOM 668 O O . ASN A 1 79 ? 7.585 -0.221 -13.868 1.00 91.81 79 ASN A O 1
ATOM 672 N N . LEU A 1 80 ? 5.665 0.098 -12.733 1.00 92.06 80 LEU A N 1
ATOM 673 C CA . LEU A 1 80 ? 6.226 -0.110 -11.399 1.00 92.06 80 LEU A CA 1
ATOM 674 C C . LEU A 1 80 ? 6.898 -1.482 -11.267 1.00 92.06 80 LEU A C 1
ATOM 676 O O . LEU A 1 80 ? 8.025 -1.585 -10.790 1.00 92.06 80 LEU A O 1
ATOM 680 N N . MET A 1 81 ? 6.233 -2.545 -11.721 1.00 93.06 81 MET A N 1
ATOM 681 C CA . MET A 1 81 ? 6.778 -3.902 -11.656 1.00 93.06 81 MET A CA 1
ATOM 682 C C . MET A 1 81 ? 7.828 -4.193 -12.737 1.00 93.06 81 MET A C 1
ATOM 684 O O . MET A 1 81 ? 8.491 -5.226 -12.665 1.00 93.06 81 MET A O 1
ATOM 688 N N . GLY A 1 82 ? 7.969 -3.330 -13.748 1.00 93.25 82 GLY A N 1
ATOM 689 C CA . GLY A 1 82 ? 8.814 -3.587 -14.915 1.00 93.25 82 GLY A CA 1
ATOM 690 C C . GLY A 1 82 ? 8.344 -4.792 -15.738 1.00 93.25 82 GLY A C 1
ATOM 691 O O . GLY A 1 82 ? 9.168 -5.557 -16.236 1.00 93.25 82 GLY A O 1
ATOM 692 N N . LEU A 1 83 ? 7.028 -5.000 -15.846 1.00 94.50 83 LEU A N 1
ATOM 693 C CA . LEU A 1 83 ? 6.420 -6.142 -16.535 1.00 94.50 83 LEU A CA 1
ATOM 694 C C . LEU A 1 83 ? 5.515 -5.683 -17.685 1.00 94.50 83 LEU A C 1
ATOM 696 O O . LEU A 1 83 ? 4.930 -4.607 -17.608 1.00 94.50 83 LEU A O 1
ATOM 700 N N . PRO A 1 84 ? 5.309 -6.511 -18.726 1.00 94.94 84 PRO A N 1
ATOM 701 C CA . PRO A 1 84 ? 4.282 -6.243 -19.725 1.00 94.94 84 PRO A CA 1
ATOM 702 C C . PRO A 1 84 ? 2.884 -6.161 -19.097 1.00 94.94 84 PRO A C 1
ATOM 704 O O . PRO A 1 84 ? 2.545 -6.943 -18.203 1.00 94.94 84 PRO A O 1
ATOM 707 N N . ILE A 1 85 ? 2.042 -5.268 -19.626 1.00 93.88 85 ILE A N 1
ATOM 708 C CA . ILE A 1 85 ? 0.660 -5.065 -19.161 1.00 93.88 85 ILE A CA 1
ATOM 709 C C . ILE A 1 85 ? -0.133 -6.380 -19.139 1.00 93.88 85 ILE A C 1
ATOM 711 O O . ILE A 1 85 ? -0.872 -6.640 -18.188 1.00 93.88 85 ILE A O 1
ATOM 715 N N . ASP A 1 86 ? 0.025 -7.236 -20.150 1.00 95.06 86 ASP A N 1
ATOM 716 C CA . ASP A 1 86 ? -0.707 -8.505 -20.220 1.00 95.06 86 ASP A CA 1
ATOM 717 C C . ASP A 1 86 ? -0.272 -9.498 -19.136 1.00 95.06 86 ASP A C 1
ATOM 719 O O . 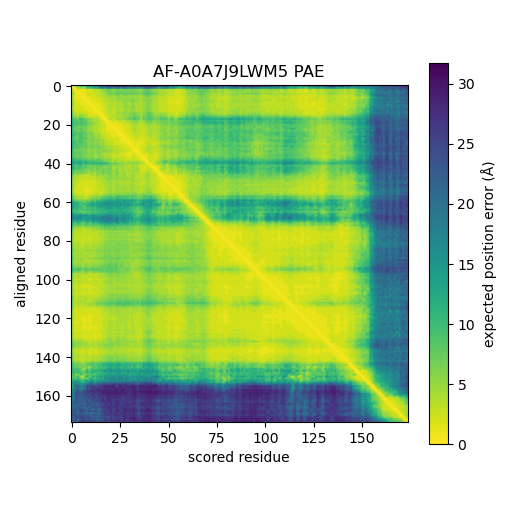ASP A 1 86 ? -1.112 -10.199 -18.572 1.00 95.06 86 ASP A O 1
ATOM 723 N N . THR A 1 87 ? 1.006 -9.483 -18.746 1.00 95.00 87 THR A N 1
ATOM 724 C CA . THR A 1 87 ? 1.501 -10.258 -17.601 1.00 95.00 87 THR A CA 1
ATOM 725 C C . THR A 1 87 ? 0.869 -9.772 -16.299 1.00 95.00 87 THR A C 1
ATOM 727 O O . THR A 1 87 ? 0.446 -10.588 -15.478 1.00 95.00 87 THR A O 1
ATOM 730 N N . VAL A 1 88 ? 0.757 -8.452 -16.109 1.00 93.69 88 VAL A N 1
ATOM 731 C CA . VAL A 1 88 ? 0.096 -7.874 -14.928 1.00 93.69 88 VAL A CA 1
ATOM 732 C C . VAL A 1 88 ? -1.378 -8.257 -14.884 1.00 93.69 88 VAL A C 1
ATOM 734 O O . VAL A 1 88 ? -1.843 -8.705 -13.839 1.00 93.69 88 VAL A O 1
ATOM 737 N N . LYS A 1 89 ? -2.107 -8.170 -16.007 1.00 93.81 89 LYS A N 1
ATOM 738 C CA . LYS A 1 89 ? -3.535 -8.539 -16.076 1.00 93.81 89 LYS A CA 1
ATOM 739 C C . LYS A 1 89 ? -3.810 -9.942 -15.530 1.00 93.81 89 LYS A C 1
ATOM 741 O O . LYS A 1 89 ? -4.798 -10.124 -14.827 1.00 93.81 89 LYS A O 1
ATOM 746 N N . VAL A 1 90 ? -2.940 -10.911 -15.819 1.00 95.00 90 VAL A N 1
ATOM 747 C CA . VAL A 1 90 ? -3.080 -12.300 -15.339 1.00 95.00 90 VAL A CA 1
ATOM 748 C C . VAL A 1 90 ? -2.815 -12.424 -13.829 1.00 95.00 90 VAL A C 1
ATOM 750 O O . VAL A 1 90 ? -3.395 -13.287 -13.163 1.00 95.00 90 VAL A O 1
ATOM 753 N N . ARG A 1 91 ? -1.961 -11.558 -13.270 1.00 94.44 91 ARG A N 1
ATOM 754 C CA . ARG A 1 91 ? -1.615 -11.532 -11.837 1.00 94.44 91 ARG A CA 1
ATOM 755 C C . ARG A 1 91 ? -2.642 -10.789 -10.983 1.00 94.44 91 ARG A C 1
ATOM 757 O O . ARG A 1 91 ? -2.759 -11.084 -9.794 1.00 94.44 91 ARG A O 1
ATOM 764 N N . LEU A 1 92 ? -3.409 -9.868 -11.572 1.00 93.75 92 LEU A N 1
ATOM 765 C CA . LEU A 1 92 ? -4.462 -9.146 -10.860 1.00 93.75 92 LEU A CA 1
ATOM 766 C C . LEU A 1 92 ? -5.515 -10.106 -10.300 1.00 93.75 92 LEU A C 1
ATOM 768 O O . LEU A 1 92 ? -5.986 -11.032 -10.962 1.00 93.75 92 LEU A O 1
ATOM 772 N N . LYS A 1 93 ? -5.908 -9.849 -9.055 1.00 93.44 93 LYS A N 1
ATOM 773 C CA . LYS A 1 93 ? -6.989 -10.538 -8.352 1.00 93.44 93 LYS A CA 1
ATOM 774 C C . LYS A 1 93 ? -8.062 -9.538 -7.944 1.00 93.44 93 LYS A C 1
ATOM 776 O O . LYS A 1 93 ? -7.840 -8.327 -7.939 1.00 93.44 93 LYS A O 1
ATOM 781 N N . TYR A 1 94 ? -9.226 -10.067 -7.586 1.00 90.38 94 TYR A N 1
ATOM 782 C CA . TYR A 1 94 ? -10.335 -9.278 -7.073 1.00 90.38 94 TYR A CA 1
ATOM 783 C C . TYR A 1 94 ? -10.680 -9.734 -5.655 1.00 90.38 94 TYR A C 1
ATOM 785 O O . TYR A 1 94 ? -11.173 -10.843 -5.458 1.00 90.38 94 TYR A O 1
ATOM 793 N N . LYS A 1 95 ? -10.390 -8.883 -4.669 1.00 85.38 95 LYS A N 1
ATOM 794 C CA . LYS A 1 95 ? -10.713 -9.086 -3.249 1.00 85.38 95 LYS A CA 1
ATOM 795 C C . LYS A 1 95 ? -11.339 -7.804 -2.712 1.00 85.38 95 LYS A C 1
ATOM 797 O O . LYS A 1 95 ? -10.643 -6.961 -2.157 1.00 85.38 95 LYS A O 1
ATOM 802 N N . ASN A 1 96 ? -12.634 -7.624 -2.983 1.00 80.75 96 ASN A N 1
ATOM 803 C CA . ASN A 1 96 ? -13.370 -6.375 -2.733 1.00 80.75 96 ASN A CA 1
ATOM 804 C C . ASN A 1 96 ? -12.714 -5.161 -3.426 1.00 80.75 96 ASN A C 1
ATOM 806 O O . ASN A 1 96 ? -12.528 -4.083 -2.859 1.00 80.75 96 ASN A O 1
ATOM 810 N N . GLY A 1 97 ? -12.316 -5.377 -4.682 1.00 84.50 97 GLY A N 1
ATOM 811 C CA . GLY A 1 97 ? -11.592 -4.431 -5.527 1.00 84.50 97 GLY A CA 1
ATOM 812 C C . GLY A 1 97 ? -10.315 -5.043 -6.113 1.00 84.50 97 GLY A C 1
ATOM 813 O O . GLY A 1 97 ? -9.884 -6.115 -5.674 1.00 84.50 97 GLY A O 1
ATOM 814 N N . PRO A 1 98 ? -9.698 -4.377 -7.102 1.00 88.88 98 PRO A N 1
ATOM 815 C CA . PRO A 1 98 ? -8.514 -4.894 -7.772 1.00 88.88 98 PRO A CA 1
ATOM 816 C C . PRO A 1 98 ? -7.313 -4.885 -6.817 1.00 88.88 98 PRO A C 1
ATOM 818 O O . PRO A 1 98 ? -7.110 -3.940 -6.047 1.00 88.88 98 PRO A O 1
ATOM 821 N N . CYS A 1 99 ? -6.539 -5.963 -6.826 1.00 92.50 99 CYS A N 1
ATOM 822 C CA . CYS A 1 99 ? -5.374 -6.129 -5.967 1.00 92.50 99 CYS A CA 1
ATOM 823 C C . CYS A 1 99 ? -4.324 -7.034 -6.614 1.00 92.50 99 CYS A C 1
ATOM 825 O O . CYS A 1 99 ? -4.630 -7.817 -7.516 1.00 92.50 99 CYS A O 1
ATOM 827 N N . ILE A 1 100 ? -3.099 -6.971 -6.103 1.00 95.25 100 ILE A N 1
ATOM 828 C CA . ILE A 1 100 ? -1.986 -7.833 -6.502 1.00 95.25 100 ILE A CA 1
ATOM 829 C C . ILE A 1 100 ? -1.366 -8.497 -5.270 1.00 95.25 100 ILE A C 1
ATOM 831 O O . ILE A 1 100 ? -1.422 -7.942 -4.172 1.00 95.25 100 ILE A O 1
ATOM 835 N N . SER A 1 101 ? -0.832 -9.711 -5.421 1.00 95.31 101 SER A N 1
ATOM 836 C CA . SER A 1 101 ? -0.224 -10.417 -4.292 1.00 95.31 101 SER A CA 1
ATOM 837 C C . SER A 1 101 ? 1.098 -9.769 -3.876 1.00 95.31 101 SER A C 1
ATOM 839 O O . SER A 1 101 ? 1.884 -9.317 -4.714 1.00 95.31 101 SER A O 1
ATOM 841 N N . TRP A 1 102 ? 1.381 -9.771 -2.574 1.00 94.12 102 TRP A N 1
ATOM 842 C CA . TRP A 1 102 ? 2.667 -9.299 -2.056 1.00 94.12 102 TRP A CA 1
ATOM 843 C C . TRP A 1 102 ? 3.846 -10.129 -2.594 1.00 94.12 102 TRP A C 1
ATOM 845 O O . TRP A 1 102 ? 4.937 -9.604 -2.803 1.00 94.12 102 TRP A O 1
ATOM 855 N N . SER A 1 103 ? 3.623 -11.419 -2.874 1.00 94.38 103 SER A N 1
ATOM 856 C CA . SER A 1 103 ? 4.632 -12.299 -3.461 1.00 94.38 103 SER A CA 1
ATOM 857 C C . SER A 1 103 ? 4.996 -11.903 -4.890 1.00 94.38 103 SER A C 1
ATOM 859 O O . SER A 1 103 ? 6.175 -11.959 -5.231 1.00 94.38 103 SER A O 1
ATOM 861 N N . ASP A 1 104 ? 4.027 -11.460 -5.702 1.00 95.88 1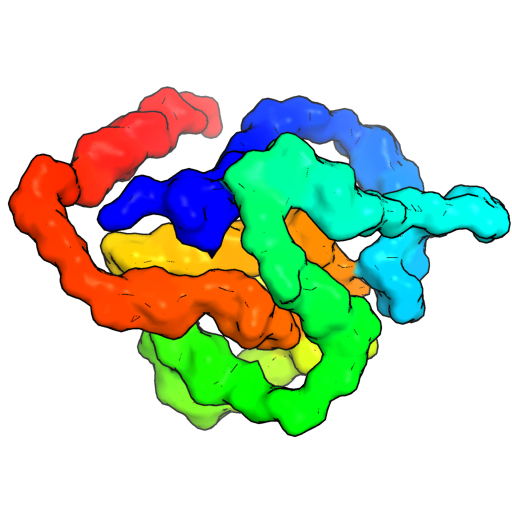04 ASP A N 1
ATOM 862 C CA . ASP A 1 104 ? 4.300 -10.951 -7.053 1.00 95.88 104 ASP A CA 1
ATOM 863 C C . ASP A 1 104 ? 5.104 -9.647 -7.003 1.00 95.88 104 ASP A C 1
ATOM 865 O O . ASP A 1 104 ? 6.021 -9.457 -7.803 1.00 95.88 104 ASP A O 1
ATOM 869 N N . ILE A 1 105 ? 4.776 -8.757 -6.056 1.00 95.19 105 ILE A N 1
ATOM 870 C CA . ILE A 1 105 ? 5.522 -7.509 -5.834 1.00 95.19 105 ILE A CA 1
ATOM 871 C C . ILE A 1 105 ? 6.955 -7.828 -5.401 1.00 95.19 105 ILE A C 1
ATOM 873 O O . ILE A 1 105 ? 7.900 -7.274 -5.954 1.00 95.19 105 ILE A O 1
ATOM 877 N N . ARG A 1 106 ? 7.133 -8.758 -4.456 1.00 94.00 106 ARG A N 1
ATOM 878 C CA . ARG A 1 106 ? 8.453 -9.182 -3.975 1.00 94.00 106 ARG A CA 1
ATOM 879 C C . ARG A 1 106 ? 9.305 -9.807 -5.083 1.00 94.00 106 ARG A C 1
ATOM 881 O O . ARG A 1 106 ? 10.495 -9.517 -5.150 1.00 94.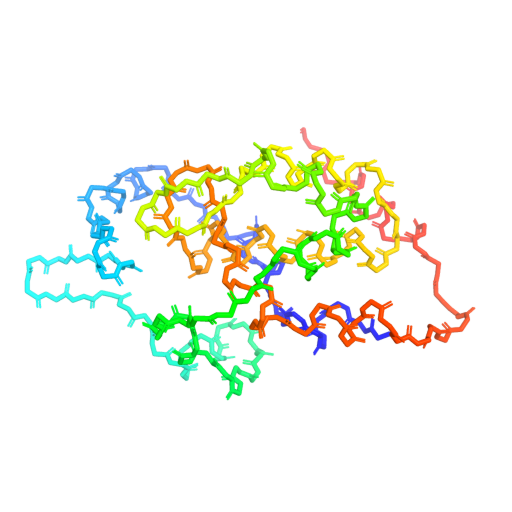00 106 ARG A O 1
ATOM 888 N N . ASP A 1 107 ? 8.718 -10.633 -5.952 1.00 95.19 107 ASP A N 1
ATOM 889 C CA . ASP A 1 107 ? 9.418 -11.187 -7.123 1.00 95.19 107 ASP A CA 1
ATOM 890 C C . ASP A 1 107 ? 9.895 -10.078 -8.075 1.00 95.19 107 ASP A C 1
ATOM 892 O O . ASP A 1 107 ? 11.033 -10.111 -8.541 1.00 95.19 107 ASP A O 1
ATOM 896 N N . ALA A 1 108 ? 9.057 -9.065 -8.326 1.00 95.44 108 ALA A N 1
ATOM 897 C CA . ALA A 1 108 ? 9.450 -7.903 -9.124 1.00 95.44 108 ALA A CA 1
ATOM 898 C C . ALA A 1 108 ? 10.557 -7.087 -8.435 1.00 95.44 108 ALA A C 1
ATOM 900 O O . ALA A 1 108 ? 11.529 -6.692 -9.074 1.00 95.44 108 ALA A O 1
ATOM 901 N N . MET A 1 109 ? 10.452 -6.893 -7.119 1.00 93.44 109 MET A N 1
ATOM 902 C CA . MET A 1 109 ? 11.418 -6.147 -6.313 1.00 93.44 109 MET A CA 1
ATOM 903 C C . MET A 1 109 ? 12.798 -6.814 -6.300 1.00 93.44 109 MET A C 1
ATOM 905 O O . MET A 1 109 ? 13.804 -6.116 -6.401 1.00 93.44 109 MET A O 1
ATOM 909 N N . GLY A 1 110 ? 12.857 -8.150 -6.253 1.00 93.19 110 GLY A N 1
ATOM 910 C CA . GLY A 1 110 ? 14.111 -8.909 -6.338 1.00 93.19 110 GLY A CA 1
ATOM 911 C C . GLY A 1 110 ? 14.818 -8.813 -7.696 1.00 93.19 110 GLY A C 1
ATOM 912 O O . GLY A 1 110 ? 16.003 -9.118 -7.790 1.00 93.19 110 GLY A O 1
ATOM 913 N N . LYS A 1 111 ? 14.107 -8.379 -8.744 1.00 93.81 111 LYS A N 1
ATOM 914 C CA . LYS A 1 111 ? 14.646 -8.146 -10.097 1.00 93.81 111 LYS A CA 1
ATOM 915 C C . LYS A 1 111 ? 14.904 -6.665 -10.383 1.00 93.81 111 LYS A C 1
ATOM 917 O O . LYS A 1 111 ? 15.553 -6.341 -11.375 1.00 93.81 111 LYS A O 1
ATOM 922 N N . ALA A 1 112 ? 14.367 -5.773 -9.556 1.00 92.06 112 ALA A N 1
ATOM 923 C CA . ALA A 1 112 ? 14.505 -4.333 -9.694 1.00 92.06 112 ALA A CA 1
ATOM 924 C C . ALA A 1 112 ? 15.769 -3.819 -8.990 1.00 92.06 112 ALA A C 1
ATOM 926 O O . ALA A 1 112 ? 16.231 -4.392 -8.005 1.00 92.06 112 ALA A O 1
ATOM 927 N N . THR A 1 113 ? 16.296 -2.694 -9.468 1.00 88.50 113 THR A N 1
ATOM 928 C CA . THR A 1 113 ? 17.414 -1.963 -8.857 1.00 88.50 113 THR A CA 1
ATOM 929 C C . THR A 1 113 ? 17.078 -0.474 -8.755 1.00 88.50 113 THR A C 1
ATOM 931 O O . THR A 1 113 ? 16.136 -0.002 -9.399 1.00 88.50 113 THR A O 1
ATOM 934 N N . GLY A 1 114 ? 17.825 0.258 -7.922 1.00 88.94 114 GLY A N 1
ATOM 935 C CA . GLY A 1 114 ? 17.668 1.706 -7.748 1.00 88.94 114 GLY A CA 1
ATOM 936 C C . GLY A 1 114 ? 16.247 2.112 -7.352 1.00 88.94 114 GLY A C 1
ATOM 937 O O . GLY A 1 114 ? 15.612 1.463 -6.518 1.00 88.94 114 GLY A O 1
ATOM 938 N N . ASP A 1 115 ? 15.735 3.161 -7.990 1.00 87.00 115 ASP A N 1
ATOM 939 C CA . ASP A 1 115 ? 14.444 3.768 -7.658 1.00 87.00 115 ASP A CA 1
ATOM 940 C C . ASP A 1 115 ? 13.273 2.800 -7.821 1.00 87.00 115 ASP A C 1
ATOM 942 O O . ASP A 1 115 ? 12.354 2.783 -7.007 1.00 87.00 115 ASP A O 1
ATOM 946 N N . ARG A 1 116 ? 13.317 1.889 -8.797 1.00 90.56 116 ARG A N 1
ATOM 947 C CA . 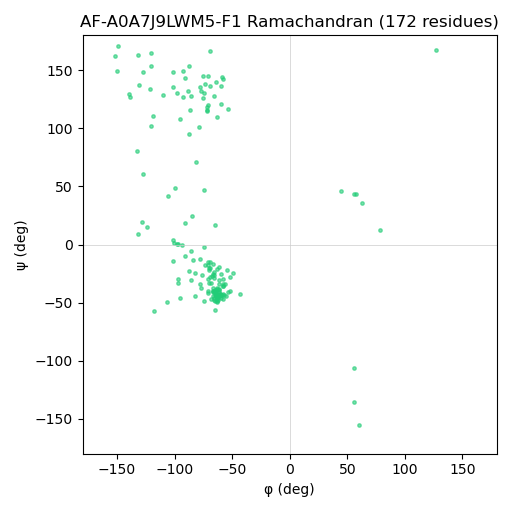ARG A 1 116 ? 12.241 0.900 -8.947 1.00 90.56 116 ARG A CA 1
ATOM 948 C C . ARG A 1 116 ? 12.152 -0.050 -7.757 1.00 90.56 116 ARG A C 1
ATOM 950 O O . ARG A 1 116 ? 11.048 -0.376 -7.325 1.00 90.56 116 ARG A O 1
ATOM 957 N N . HIS A 1 117 ? 13.291 -0.470 -7.211 1.00 92.44 117 HIS A N 1
ATOM 958 C CA . HIS A 1 117 ? 13.313 -1.302 -6.009 1.00 92.44 117 HIS A CA 1
ATOM 959 C C . HIS A 1 117 ? 12.703 -0.555 -4.816 1.00 92.44 117 HIS A C 1
ATOM 961 O O . HIS A 1 117 ? 11.834 -1.090 -4.130 1.00 92.44 117 HIS A O 1
ATOM 967 N N . LEU A 1 118 ? 13.100 0.706 -4.621 1.00 91.75 118 LEU A N 1
ATOM 968 C CA . LEU A 1 118 ? 12.591 1.563 -3.550 1.00 91.75 118 LEU A CA 1
ATOM 969 C C . LEU A 1 118 ? 11.092 1.865 -3.695 1.00 91.75 118 LEU A C 1
ATOM 971 O O . LEU A 1 118 ? 10.361 1.820 -2.710 1.00 91.75 118 LEU A O 1
ATOM 975 N N . ALA A 1 119 ? 10.608 2.104 -4.914 1.00 92.81 119 ALA A N 1
ATOM 976 C CA . ALA A 1 119 ? 9.192 2.331 -5.185 1.00 92.81 119 ALA A CA 1
ATOM 977 C C . ALA A 1 119 ? 8.347 1.083 -4.889 1.00 92.81 119 ALA A C 1
ATOM 979 O O . ALA A 1 119 ? 7.294 1.189 -4.266 1.00 92.81 119 ALA A O 1
ATOM 980 N N . LEU A 1 120 ? 8.815 -0.107 -5.289 1.00 94.62 120 LEU A N 1
ATOM 981 C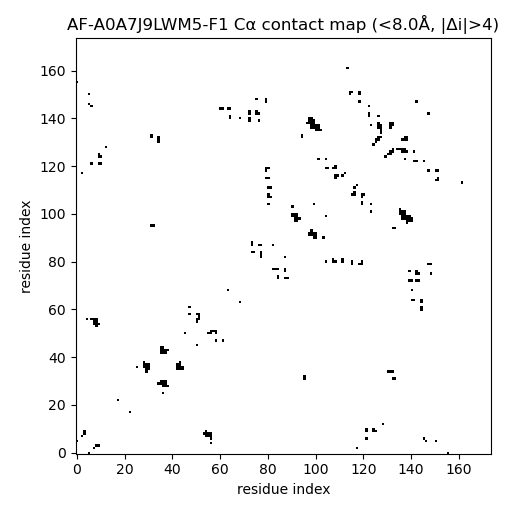 CA . LEU A 1 120 ? 8.151 -1.378 -4.972 1.00 94.62 120 LEU A CA 1
ATOM 982 C C . LEU A 1 120 ? 8.135 -1.641 -3.462 1.00 94.62 120 LEU A C 1
ATOM 984 O O . LEU A 1 120 ? 7.121 -2.106 -2.941 1.00 94.62 120 LEU A O 1
ATOM 988 N N . PHE A 1 121 ? 9.224 -1.302 -2.767 1.00 93.69 121 PHE A N 1
ATOM 989 C CA . PHE A 1 121 ? 9.314 -1.365 -1.311 1.00 93.69 121 PHE A CA 1
ATOM 990 C C . PHE A 1 121 ? 8.319 -0.411 -0.627 1.00 93.69 121 PHE A C 1
ATOM 992 O O . PHE A 1 121 ? 7.540 -0.837 0.222 1.00 93.69 121 PHE A O 1
ATOM 999 N N . ALA A 1 122 ? 8.259 0.861 -1.027 1.00 93.25 122 ALA A N 1
ATOM 1000 C CA . ALA A 1 122 ? 7.268 1.790 -0.486 1.00 93.25 122 ALA A CA 1
ATOM 1001 C C . ALA A 1 122 ? 5.840 1.295 -0.764 1.00 93.25 122 ALA A C 1
ATOM 1003 O O . ALA A 1 122 ? 5.013 1.235 0.143 1.00 93.25 122 ALA A O 1
ATOM 1004 N N . PHE A 1 123 ? 5.568 0.860 -1.997 1.00 93.56 123 PHE A N 1
ATOM 1005 C CA . PHE A 1 123 ? 4.261 0.363 -2.420 1.00 93.56 123 PHE A CA 1
ATOM 1006 C C . PHE A 1 123 ? 3.772 -0.823 -1.575 1.00 93.56 123 PHE A C 1
ATOM 1008 O O . PHE A 1 123 ? 2.606 -0.853 -1.177 1.00 93.56 123 PHE A O 1
ATOM 1015 N N . ILE A 1 124 ? 4.650 -1.782 -1.255 1.00 94.00 124 ILE A N 1
ATOM 1016 C CA . ILE A 1 124 ? 4.280 -2.925 -0.411 1.00 94.00 124 ILE A CA 1
ATOM 1017 C C . ILE A 1 124 ? 4.067 -2.523 1.054 1.00 94.00 124 ILE A C 1
ATOM 1019 O O . ILE A 1 124 ? 3.108 -2.999 1.657 1.00 94.00 124 ILE A O 1
ATOM 1023 N N . VAL A 1 125 ? 4.885 -1.628 1.623 1.00 92.81 125 VAL A N 1
ATOM 1024 C CA . VAL A 1 125 ? 4.721 -1.193 3.023 1.00 92.81 125 VAL A CA 1
ATOM 1025 C C . VAL A 1 125 ? 3.445 -0.365 3.185 1.00 92.81 125 VAL A C 1
ATOM 1027 O O . VAL A 1 125 ? 2.627 -0.664 4.056 1.00 92.81 125 VAL A O 1
ATOM 1030 N N . TYR A 1 126 ? 3.201 0.599 2.292 1.00 91.56 126 TYR A N 1
ATOM 1031 C CA . TYR A 1 126 ? 1.941 1.342 2.263 1.00 91.56 126 TYR A CA 1
ATOM 1032 C C . TYR A 1 126 ? 0.738 0.412 2.100 1.00 91.56 126 TYR A C 1
ATOM 1034 O O . TYR A 1 126 ? -0.258 0.566 2.798 1.00 91.56 126 TYR A O 1
ATOM 1042 N N . GLY A 1 127 ? 0.822 -0.573 1.206 1.00 90.56 127 GLY A N 1
ATOM 1043 C CA . GLY A 1 127 ? -0.300 -1.456 0.910 1.00 90.56 127 GLY A CA 1
ATOM 1044 C C . GLY A 1 127 ? -0.601 -2.534 1.941 1.00 90.56 127 GLY A C 1
ATOM 1045 O O . GLY A 1 127 ? -1.738 -2.997 2.005 1.00 90.56 127 GLY A O 1
ATOM 1046 N N . LEU A 1 128 ? 0.395 -2.964 2.714 1.00 88.69 128 LEU A N 1
ATOM 1047 C CA . LEU A 1 128 ? 0.210 -3.996 3.733 1.00 88.69 128 LEU A CA 1
ATOM 1048 C C . LEU A 1 128 ? -0.007 -3.420 5.131 1.00 88.69 128 LEU A C 1
ATOM 1050 O O . LEU A 1 128 ? -0.731 -4.039 5.905 1.00 88.69 128 LEU A O 1
ATOM 1054 N N . ILE A 1 129 ? 0.607 -2.276 5.450 1.00 86.88 129 ILE A N 1
ATOM 1055 C CA . ILE A 1 129 ? 0.603 -1.714 6.808 1.00 86.88 129 ILE A CA 1
ATOM 1056 C C . ILE A 1 129 ? -0.309 -0.491 6.905 1.00 86.88 129 ILE A C 1
ATOM 1058 O O . ILE A 1 129 ? -1.147 -0.428 7.797 1.00 86.88 129 ILE A O 1
ATOM 1062 N N . VAL A 1 130 ? -0.168 0.473 5.990 1.00 87.44 130 VAL A N 1
ATOM 1063 C CA . VAL A 1 130 ? -0.860 1.773 6.097 1.00 87.44 130 VAL A CA 1
ATOM 1064 C C . VAL A 1 130 ? -2.298 1.695 5.578 1.00 87.44 130 VAL A C 1
ATOM 1066 O O . VAL A 1 130 ? -3.218 2.184 6.229 1.00 87.44 130 VAL A O 1
ATOM 1069 N N . PHE A 1 131 ? -2.494 1.044 4.428 1.00 85.62 131 PHE A N 1
ATOM 1070 C CA . PHE A 1 131 ? -3.780 0.889 3.742 1.00 85.62 131 PHE A CA 1
ATOM 1071 C C . PHE A 1 131 ? -4.077 -0.585 3.425 1.00 85.62 131 PHE A C 1
ATOM 1073 O O . PHE A 1 131 ? -4.200 -0.955 2.247 1.00 85.62 131 PHE A O 1
ATOM 1080 N N . PRO A 1 132 ? -4.167 -1.452 4.452 1.00 83.31 132 PRO A N 1
ATOM 1081 C CA . PRO A 1 132 ? -4.441 -2.863 4.246 1.00 83.31 132 PRO A CA 1
ATOM 1082 C C . PRO A 1 132 ? -5.767 -3.067 3.503 1.00 83.31 132 PRO A C 1
ATOM 1084 O O . PRO A 1 132 ? -6.749 -2.356 3.697 1.00 83.31 132 PRO A O 1
ATOM 1087 N N . LYS A 1 133 ? -5.796 -4.062 2.611 1.00 83.06 133 LYS A N 1
ATOM 1088 C CA . LYS A 1 133 ? -7.000 -4.428 1.844 1.00 83.06 133 LYS A CA 1
ATOM 1089 C C . LYS A 1 133 ? -7.460 -5.840 2.146 1.00 83.06 133 LYS A C 1
ATOM 1091 O O . LYS A 1 133 ? -8.603 -6.076 2.521 1.00 83.06 133 LYS A O 1
ATOM 1096 N N . ALA A 1 134 ? -6.565 -6.793 1.927 1.00 84.12 134 ALA A N 1
ATOM 1097 C CA . ALA A 1 134 ? -6.799 -8.197 2.198 1.00 84.12 134 ALA A CA 1
ATOM 1098 C C . ALA A 1 134 ? -5.470 -8.859 2.548 1.00 84.12 134 ALA A C 1
ATOM 1100 O O . ALA A 1 134 ? -4.424 -8.472 2.030 1.00 84.12 134 ALA A O 1
ATOM 1101 N N . LEU A 1 135 ? -5.519 -9.889 3.391 1.00 83.75 135 LEU A N 1
ATOM 1102 C CA . LEU A 1 135 ? -4.323 -10.586 3.856 1.00 83.75 135 LEU A CA 1
ATOM 1103 C C . LEU A 1 135 ? -3.454 -11.066 2.682 1.00 83.75 135 LEU A C 1
ATOM 1105 O O . LEU A 1 135 ? -3.885 -11.908 1.890 1.00 83.75 135 LEU A O 1
ATOM 1109 N N . GLY A 1 136 ? -2.234 -10.532 2.590 1.00 86.56 136 GLY A N 1
ATOM 1110 C CA . GLY A 1 136 ? -1.264 -10.853 1.540 1.00 86.56 136 GLY A CA 1
ATOM 1111 C C . GLY A 1 136 ? -1.513 -10.175 0.185 1.00 86.56 136 GLY A C 1
ATOM 1112 O O . GLY A 1 136 ? -0.910 -10.574 -0.814 1.00 86.56 136 GLY A O 1
ATOM 1113 N N . TYR A 1 137 ? -2.391 -9.176 0.112 1.00 91.56 137 TYR A N 1
ATOM 1114 C CA . TYR A 1 137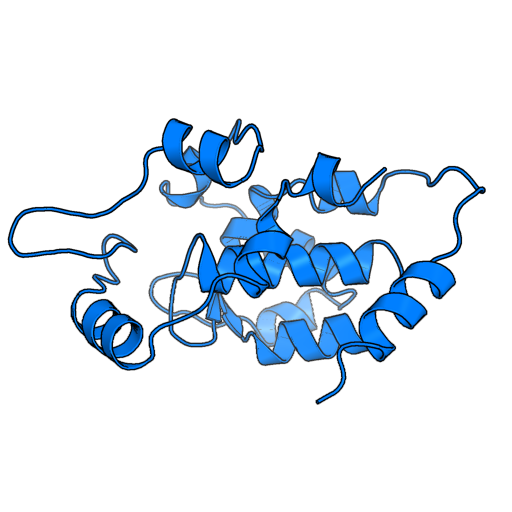 ? -2.694 -8.461 -1.125 1.00 91.56 137 TYR A CA 1
ATOM 1115 C C . TYR A 1 137 ? -2.634 -6.952 -0.925 1.00 91.56 137 TYR A C 1
ATOM 1117 O O . TYR A 1 137 ? -3.176 -6.413 0.036 1.00 91.56 137 TYR A O 1
ATOM 1125 N N . VAL A 1 138 ? -2.037 -6.281 -1.903 1.00 92.06 138 VAL A N 1
ATOM 1126 C CA . VAL A 1 138 ? -1.927 -4.826 -1.975 1.00 92.06 138 VAL A CA 1
ATOM 1127 C C . VAL A 1 138 ? -2.966 -4.297 -2.960 1.00 92.06 138 VAL A C 1
ATOM 1129 O O . VAL A 1 138 ? -3.153 -4.865 -4.043 1.00 92.06 138 VAL A O 1
ATOM 1132 N N . SER A 1 139 ? -3.669 -3.221 -2.595 1.00 90.62 139 SER A N 1
ATOM 1133 C CA . SER A 1 139 ? -4.582 -2.543 -3.520 1.00 90.62 139 SER A CA 1
ATOM 1134 C C . SER A 1 139 ? -3.792 -1.919 -4.666 1.00 90.62 139 SER A C 1
ATOM 1136 O O . SER A 1 139 ? -2.878 -1.137 -4.423 1.00 90.62 139 SER A O 1
ATOM 1138 N N . VAL A 1 140 ? -4.167 -2.200 -5.916 1.00 90.62 140 VAL A N 1
ATOM 1139 C CA . VAL A 1 140 ? -3.514 -1.535 -7.063 1.00 90.62 140 VAL A CA 1
ATOM 1140 C C . VAL A 1 140 ? -3.881 -0.059 -7.179 1.00 90.62 140 VAL A C 1
ATOM 1142 O O . VAL A 1 140 ? -3.159 0.703 -7.805 1.00 90.62 140 VAL A O 1
ATOM 1145 N N . GLU A 1 141 ? -4.961 0.348 -6.510 1.00 85.88 141 GLU A N 1
ATOM 1146 C CA . GLU A 1 141 ? -5.420 1.738 -6.414 1.00 85.88 141 GLU A CA 1
ATOM 1147 C C . GLU A 1 141 ? -4.376 2.652 -5.742 1.00 85.88 141 GLU A C 1
ATOM 1149 O O . GLU A 1 141 ? -4.402 3.862 -5.935 1.00 85.88 141 GLU A O 1
ATOM 1154 N N . LEU A 1 142 ? -3.422 2.083 -4.993 1.00 85.12 142 LEU A N 1
ATOM 1155 C CA . LEU A 1 142 ? -2.324 2.833 -4.373 1.00 85.12 142 LEU A CA 1
ATOM 1156 C C . LEU A 1 142 ? -1.318 3.386 -5.387 1.00 85.12 142 LEU A C 1
ATOM 1158 O O . LEU A 1 142 ? -0.586 4.318 -5.058 1.00 85.12 142 LEU A O 1
ATOM 1162 N N . ALA A 1 143 ? -1.267 2.830 -6.601 1.00 83.31 143 ALA A N 1
ATOM 1163 C CA . ALA A 1 143 ? -0.317 3.271 -7.619 1.00 83.31 143 ALA A CA 1
ATOM 1164 C C . ALA A 1 143 ? -0.622 4.687 -8.125 1.00 83.31 143 ALA A C 1
ATOM 1166 O O . ALA A 1 143 ? 0.300 5.400 -8.501 1.00 83.31 143 ALA A O 1
ATOM 1167 N N . ASP A 1 144 ? -1.888 5.103 -8.060 1.00 74.38 144 ASP A N 1
ATOM 1168 C CA . ASP A 1 144 ? -2.328 6.457 -8.422 1.00 74.38 144 ASP A CA 1
ATOM 1169 C C . ASP A 1 144 ? -2.155 7.464 -7.277 1.00 74.38 144 ASP A C 1
ATOM 1171 O O . ASP A 1 144 ? -2.317 8.672 -7.462 1.00 74.38 144 ASP A O 1
ATOM 1175 N N . PHE A 1 145 ? -1.911 6.965 -6.066 1.00 71.81 145 PHE A N 1
ATOM 1176 C CA . PHE A 1 145 ? -1.797 7.769 -4.858 1.00 71.81 145 PHE A CA 1
ATOM 1177 C C . PHE A 1 145 ? -0.346 8.106 -4.529 1.00 71.81 145 PHE A C 1
ATOM 1179 O O . PHE A 1 145 ? -0.037 9.250 -4.201 1.00 71.81 145 PHE A O 1
ATOM 1186 N N . LEU A 1 146 ? 0.536 7.110 -4.602 1.00 73.81 146 LEU A N 1
ATOM 1187 C CA . LEU A 1 146 ? 1.959 7.321 -4.391 1.00 73.81 146 LEU A CA 1
ATOM 1188 C C . LEU A 1 146 ? 2.560 7.992 -5.635 1.00 73.81 146 LEU A C 1
ATOM 1190 O O . LEU A 1 146 ? 2.152 7.657 -6.749 1.00 73.81 146 LEU A O 1
ATOM 1194 N N . PRO A 1 147 ? 3.554 8.887 -5.490 1.00 68.69 147 PRO A N 1
ATOM 1195 C CA . PRO A 1 147 ? 4.198 9.574 -6.610 1.00 68.69 147 PRO A CA 1
ATOM 1196 C C . PRO A 1 147 ? 5.145 8.628 -7.370 1.00 68.69 147 PRO A C 1
ATOM 1198 O O . PRO A 1 147 ? 6.290 8.958 -7.640 1.00 68.69 147 PRO A O 1
ATOM 1201 N N . ILE A 1 148 ? 4.696 7.411 -7.688 1.00 66.56 148 ILE A N 1
ATOM 1202 C CA . ILE A 1 148 ? 5.516 6.337 -8.248 1.00 66.56 148 ILE A CA 1
ATOM 1203 C C . ILE A 1 148 ? 6.012 6.716 -9.635 1.00 66.56 148 ILE A C 1
ATOM 1205 O O . ILE A 1 148 ? 7.197 6.579 -9.907 1.00 66.56 148 ILE A O 1
ATOM 1209 N N . GLU A 1 149 ? 5.137 7.204 -10.513 1.00 66.38 149 GLU A N 1
ATOM 1210 C CA . GLU A 1 149 ? 5.560 7.616 -11.854 1.00 66.38 149 GLU A CA 1
ATOM 1211 C C . GLU A 1 149 ? 6.482 8.839 -11.814 1.00 66.38 149 GLU A C 1
ATOM 1213 O O . GLU A 1 149 ? 7.485 8.860 -12.520 1.00 66.38 149 GLU A O 1
ATOM 1218 N N . GLU A 1 150 ? 6.191 9.828 -10.966 1.00 66.31 150 GLU A N 1
ATOM 1219 C CA . GLU A 1 150 ? 7.047 11.009 -10.781 1.00 66.31 150 GLU A CA 1
ATOM 1220 C C . GLU A 1 150 ? 8.430 10.614 -10.244 1.00 66.31 150 GLU A C 1
ATOM 1222 O O . GLU A 1 150 ? 9.452 11.050 -10.769 1.00 66.31 150 GLU A O 1
ATOM 1227 N N . PHE A 1 151 ? 8.464 9.707 -9.268 1.00 59.38 151 PHE A N 1
ATOM 1228 C CA . PHE A 1 151 ? 9.691 9.184 -8.683 1.00 59.38 151 PHE A CA 1
ATOM 1229 C C . PHE A 1 151 ? 10.523 8.389 -9.698 1.00 59.38 151 PHE A C 1
ATOM 1231 O O . PHE A 1 151 ? 11.713 8.653 -9.857 1.00 59.38 151 PHE A O 1
ATOM 1238 N N . LEU A 1 152 ? 9.899 7.460 -10.432 1.00 64.75 152 LEU A N 1
ATOM 1239 C CA . LEU A 1 152 ? 10.577 6.618 -11.428 1.00 64.75 152 LEU A CA 1
ATOM 1240 C C . LEU A 1 152 ? 11.105 7.403 -12.635 1.00 64.75 152 LEU A C 1
ATOM 1242 O O . LEU A 1 152 ? 12.029 6.934 -13.296 1.00 64.75 152 LEU A O 1
ATOM 1246 N N . ASN A 1 153 ? 10.510 8.557 -12.941 1.00 65.19 153 ASN A N 1
ATOM 1247 C CA . ASN A 1 153 ? 10.890 9.395 -14.078 1.00 65.19 153 ASN A CA 1
ATOM 1248 C C . ASN A 1 153 ? 11.842 10.545 -13.696 1.00 65.19 153 ASN A C 1
ATOM 1250 O O . ASN A 1 153 ? 12.213 11.333 -14.567 1.00 65.19 153 ASN A O 1
ATOM 1254 N N . SER A 1 154 ? 12.231 10.671 -12.423 1.00 56.16 154 SER A N 1
ATOM 1255 C CA . SER A 1 154 ? 13.152 11.722 -11.975 1.00 56.16 154 SER A CA 1
ATOM 1256 C C . SER A 1 154 ? 14.610 11.399 -12.351 1.00 56.16 154 SER A C 1
ATOM 1258 O O . SER A 1 154 ? 15.084 10.286 -12.136 1.00 56.16 154 SER A O 1
ATOM 1260 N N . GLU A 1 155 ? 15.346 12.356 -12.934 1.00 45.47 155 GLU A N 1
ATOM 1261 C CA . GLU A 1 155 ? 16.781 12.185 -13.216 1.00 45.47 155 GLU A CA 1
ATOM 1262 C C . GLU A 1 155 ? 17.607 12.303 -11.920 1.00 45.47 155 GLU A C 1
ATOM 1264 O O . GLU A 1 155 ? 17.510 13.282 -11.175 1.00 45.47 155 GLU A O 1
ATOM 1269 N N . TRP A 1 156 ? 18.438 11.294 -11.643 1.00 43.66 156 TRP A N 1
ATOM 1270 C CA . TRP A 1 156 ? 19.250 11.214 -10.426 1.00 43.66 156 TRP A CA 1
ATOM 1271 C C . TRP A 1 156 ? 20.499 12.123 -10.483 1.00 43.66 156 TRP A C 1
ATOM 1273 O O . TRP A 1 156 ? 21.230 12.079 -11.476 1.00 43.66 156 TRP A O 1
ATOM 1283 N N . PRO A 1 157 ? 20.843 12.884 -9.421 1.00 39.09 157 PRO A N 1
ATOM 1284 C CA . PRO A 1 157 ? 22.141 13.552 -9.325 1.00 39.09 157 PRO A CA 1
ATOM 1285 C C . PRO A 1 157 ? 23.258 12.546 -8.996 1.00 39.09 157 PRO A C 1
ATOM 1287 O O . PRO A 1 157 ? 23.168 11.762 -8.060 1.00 39.09 157 PRO A O 1
ATOM 1290 N N . SER A 1 158 ? 24.345 12.582 -9.762 1.00 43.47 158 SER A N 1
ATOM 1291 C CA . SER A 1 158 ? 25.366 11.534 -9.935 1.00 43.47 158 SER A CA 1
ATOM 1292 C C . SER A 1 158 ? 26.238 11.147 -8.720 1.00 43.47 158 SER A C 1
ATOM 1294 O O . SER A 1 158 ? 27.296 10.552 -8.916 1.00 43.47 158 SER A O 1
ATOM 1296 N N . ASN A 1 159 ? 25.879 11.478 -7.476 1.00 44.22 159 ASN A N 1
ATOM 1297 C CA . ASN A 1 159 ? 26.850 11.540 -6.374 1.00 44.22 159 ASN A CA 1
ATOM 1298 C C . ASN A 1 159 ? 26.577 10.696 -5.115 1.00 44.22 159 ASN A C 1
ATOM 1300 O O . ASN A 1 159 ? 27.269 10.913 -4.124 1.00 44.22 159 ASN A O 1
ATOM 1304 N N . GLN A 1 160 ? 25.678 9.705 -5.121 1.00 52.16 160 GLN A N 1
ATOM 1305 C CA . GLN A 1 160 ? 25.569 8.755 -3.996 1.00 52.16 160 GLN A CA 1
ATOM 1306 C C . GLN A 1 160 ? 25.329 7.322 -4.473 1.00 52.16 160 GLN A C 1
ATOM 1308 O O . GLN A 1 160 ? 24.456 7.074 -5.305 1.00 52.16 160 GLN A O 1
ATOM 1313 N N . SER A 1 161 ? 26.138 6.379 -3.976 1.00 51.22 161 SER A N 1
ATOM 1314 C CA . SER A 1 161 ? 26.138 5.000 -4.465 1.00 51.22 161 SER A CA 1
ATOM 1315 C C . SER A 1 161 ? 25.200 4.116 -3.643 1.00 51.22 161 SER A C 1
ATOM 1317 O O . SER A 1 161 ? 25.325 3.997 -2.426 1.00 51.22 161 SER A O 1
ATOM 13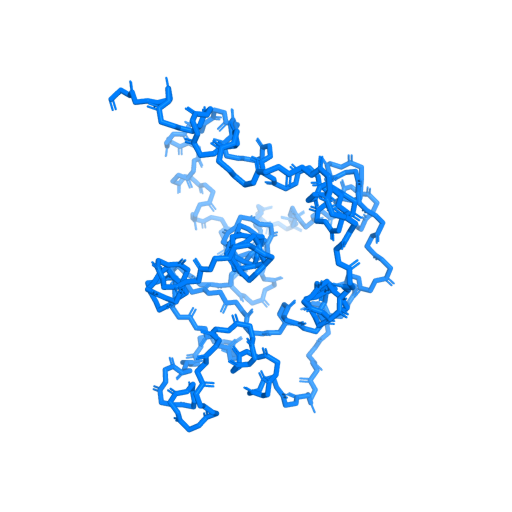19 N N . ILE A 1 162 ? 24.292 3.433 -4.341 1.00 49.84 162 ILE A N 1
ATOM 1320 C CA . ILE A 1 162 ? 23.346 2.428 -3.821 1.00 49.84 162 ILE A CA 1
ATOM 1321 C C . ILE A 1 162 ? 24.039 1.360 -2.941 1.00 49.84 162 ILE A C 1
ATOM 1323 O O . ILE A 1 162 ? 23.420 0.784 -2.048 1.00 49.84 162 ILE A O 1
ATOM 1327 N N . ASN A 1 163 ? 25.342 1.138 -3.140 1.00 48.59 163 ASN A N 1
ATOM 1328 C CA . ASN A 1 163 ? 26.147 0.168 -2.402 1.00 48.59 163 ASN A CA 1
ATOM 1329 C C . ASN A 1 163 ? 26.304 0.499 -0.907 1.00 48.59 163 ASN A C 1
ATOM 1331 O O . ASN A 1 163 ? 26.428 -0.423 -0.106 1.00 48.59 163 ASN A O 1
ATOM 1335 N N . GLU A 1 164 ? 26.259 1.775 -0.511 1.00 50.94 164 GLU A N 1
ATOM 1336 C CA . GLU A 1 164 ? 26.377 2.170 0.904 1.00 50.94 164 GLU A CA 1
ATOM 1337 C C . GLU A 1 164 ? 25.138 1.767 1.720 1.00 50.94 164 GLU A C 1
ATOM 1339 O O . GLU A 1 164 ? 25.252 1.357 2.874 1.00 50.94 164 GLU A O 1
ATOM 1344 N N . TRP A 1 165 ? 23.952 1.784 1.106 1.00 46.66 165 TRP A N 1
ATOM 1345 C CA . TRP A 1 165 ? 22.702 1.375 1.757 1.00 46.66 165 TRP A CA 1
ATOM 1346 C C . TRP A 1 165 ? 22.554 -0.145 1.866 1.00 46.66 165 TRP A C 1
ATOM 1348 O O . TRP A 1 165 ? 22.098 -0.648 2.891 1.00 46.66 165 TRP A O 1
ATOM 1358 N N . VAL A 1 166 ? 22.988 -0.890 0.844 1.00 47.81 166 VAL A N 1
ATOM 1359 C CA . VAL A 1 166 ? 22.967 -2.364 0.860 1.00 47.81 166 VAL A CA 1
ATOM 1360 C C . VAL A 1 166 ? 23.869 -2.918 1.970 1.00 47.81 166 VAL A C 1
ATOM 1362 O O . VAL A 1 166 ? 23.492 -3.875 2.644 1.00 47.81 166 VAL A O 1
ATOM 1365 N N . GLN A 1 167 ? 25.017 -2.278 2.219 1.00 45.34 167 GLN A N 1
ATOM 1366 C CA . GLN A 1 167 ? 25.919 -2.649 3.314 1.00 45.34 167 GLN A CA 1
ATOM 1367 C C . GLN A 1 167 ? 25.270 -2.446 4.693 1.00 45.34 167 GLN A C 1
ATOM 1369 O O . GLN A 1 167 ? 25.337 -3.342 5.532 1.00 45.34 167 GLN A O 1
ATOM 1374 N N . ASN A 1 168 ? 24.547 -1.342 4.900 1.00 44.50 168 ASN A N 1
ATOM 1375 C CA . ASN A 1 168 ? 23.853 -1.061 6.164 1.00 44.50 168 ASN A CA 1
ATOM 1376 C C . ASN A 1 168 ? 22.636 -1.965 6.435 1.00 44.50 168 ASN A C 1
ATOM 1378 O O . ASN A 1 168 ? 22.213 -2.090 7.579 1.00 44.50 168 ASN A O 1
ATOM 1382 N N . LEU A 1 169 ? 22.062 -2.598 5.408 1.00 37.53 169 LEU A N 1
ATOM 1383 C CA . LEU A 1 169 ? 20.994 -3.591 5.583 1.00 37.53 169 LEU A CA 1
ATOM 1384 C C . LEU A 1 169 ? 21.552 -4.996 5.842 1.00 37.53 169 LEU A C 1
ATOM 1386 O O . LEU A 1 169 ? 20.946 -5.771 6.577 1.00 37.53 169 LEU A O 1
ATOM 1390 N N . SER A 1 170 ? 22.729 -5.320 5.293 1.00 43.81 170 SER A N 1
ATOM 1391 C CA . SER A 1 170 ? 23.406 -6.599 5.557 1.00 43.81 170 SER A CA 1
ATOM 1392 C C . SER A 1 170 ? 23.952 -6.738 6.982 1.00 43.81 170 SER A C 1
ATOM 1394 O O . SER A 1 170 ? 24.242 -7.848 7.414 1.00 43.81 170 SER A O 1
ATOM 1396 N N . THR A 1 171 ? 24.054 -5.638 7.731 1.00 39.12 171 THR A N 1
ATOM 1397 C CA . THR A 1 171 ? 24.446 -5.630 9.149 1.00 39.12 171 THR A CA 1
ATOM 1398 C C . THR A 1 171 ? 23.275 -5.849 10.112 1.00 39.12 171 THR A C 1
ATOM 1400 O O . THR A 1 171 ? 23.507 -6.006 11.307 1.00 39.12 171 THR A O 1
ATOM 1403 N N . LEU A 1 172 ? 22.033 -5.915 9.616 1.00 35.16 172 LEU A N 1
ATOM 1404 C CA . LEU A 1 172 ? 20.830 -6.218 10.408 1.00 35.16 172 LEU A CA 1
ATOM 1405 C C . LEU A 1 172 ? 20.496 -7.722 10.452 1.00 35.16 172 LEU A C 1
ATOM 1407 O O . LEU A 1 172 ? 19.373 -8.105 10.772 1.00 35.16 172 LEU A O 1
ATOM 1411 N N . THR A 1 173 ? 21.457 -8.592 10.140 1.00 35.69 173 THR A N 1
ATOM 1412 C CA . THR A 1 173 ? 21.296 -10.043 10.282 1.00 35.69 173 THR A CA 1
ATOM 1413 C C . THR A 1 173 ? 21.298 -10.461 11.754 1.00 35.69 173 THR A C 1
ATOM 1415 O O . THR A 1 173 ? 22.338 -10.380 12.412 1.00 35.69 173 THR A O 1
ATOM 1418 N N . TYR A 1 174 ? 20.161 -10.979 12.218 1.00 39.41 174 TYR A N 1
ATOM 1419 C CA . TYR A 1 174 ? 20.097 -12.081 13.181 1.00 39.41 174 TYR A CA 1
ATOM 1420 C C . TYR A 1 174 ? 19.580 -13.326 12.461 1.00 39.41 174 TYR A C 1
ATOM 1422 O O . TYR A 1 174 ? 18.622 -13.182 11.667 1.00 39.41 174 TYR A O 1
#

InterPro domains:
  IPR056647 Domain of unknown function DUF7745 [PF24924] (2-144)

pLDDT: mean 79.65, std 15.82, range [35.16, 95.88]

Mean predicted aligned error: 9.12 Å

Radius of gyration: 16.71 Å; Cα contacts (8 Å, |Δi|>4): 181; chains: 1; bounding box: 46×28×41 Å